Protein AF-A0A5N6C3I5-F1 (afdb_monomer)

InterPro domains:
  IPR010296 Protein of unknown function DUF899, thioredoxin-like [PF05988] (4-121)

Secondary structure (DSSP, 8-state):
---HHHHHHHHHHTT--S-----TTSSHHHHTTSB--TTTS--EETTEEHHHHHT-TTTGGGTTSB--EEEEEEEETTEEEEEEEEEGGGGGGG-HHHHHHHTSTT---S----PPPGGGTTS--------

Mean predicted aligned error: 7.06 Å

Organism: NCBI:txid1712871

Nearest PDB structures (foldseek):
  8coe-assembly1_A  TM=2.315E-01  e=7.577E+00  Homo sapiens
  9g8o-assembly1_A  TM=1.560E-01  e=8.093E+00  Homo sapiens

Foldseek 3Di:
DDDPVVVVVVCVVQVHDDDDDDCPPHCVQVVQQFAADVVVDFRDDPRDHQVRQCVDPLRPVRNHGGWDKDWDWDDDPPDIDTDDMDTDCRVCVVVVVQVVQCPDPVHDDPDDDDDDRPVCPPPPPPPPPDD

Radius of gyration: 18.13 Å; Cα contacts (8 Å, |Δi|>4): 129; chains: 1; bounding box: 53×33×46 Å

Solvent-accessible surface area (backbone atoms only — not comparable to full-atom values): 8427 Å² total; per-residue (Å²): 120,69,47,52,75,69,50,48,57,52,38,58,75,68,70,58,84,75,90,82,86,54,67,46,96,58,63,66,45,51,82,67,34,32,40,27,44,69,92,79,42,85,40,43,47,85,95,33,48,49,76,61,31,61,75,30,91,90,41,35,71,32,58,77,31,62,51,60,67,48,75,44,73,50,75,56,96,95,45,76,41,83,78,46,74,38,40,63,77,61,45,48,75,80,42,56,70,57,61,60,34,57,75,40,97,85,40,62,66,97,78,83,85,79,77,74,55,82,91,48,67,88,55,85,79,79,78,76,80,79,128

pLDDT: mean 86.39, std 13.79, range [30.86, 98.31]

Sequence (131 aa):
MPCLAKIEIFQARMGWTIPWYSSAGSDFNYDFHVTNDESVAPVEFNYKDKATLERSMKTAFVVNGGGQAISVFVRDEDSVFHTYTTYGRGTEFMMSTYQFLDLTPMRRPRYVNQWPYHDMYGSEAGHSHHC

Structure (mmCIF, N/CA/C/O backbone):
data_AF-A0A5N6C3I5-F1
#
_entry.id   AF-A0A5N6C3I5-F1
#
loop_
_atom_site.group_PDB
_atom_site.id
_atom_site.type_symbol
_atom_site.label_atom_id
_atom_site.label_alt_id
_atom_site.label_comp_id
_atom_site.label_asym_id
_atom_site.label_entity_id
_atom_site.label_seq_id
_atom_site.pdbx_PDB_ins_code
_atom_site.Cartn_x
_atom_site.Cartn_y
_atom_site.Cartn_z
_atom_site.occupancy
_atom_site.B_iso_or_equiv
_atom_site.auth_seq_id
_atom_site.auth_comp_id
_atom_site.auth_asym_id
_atom_site.auth_atom_id
_atom_site.pdbx_PDB_model_num
ATOM 1 N N . MET A 1 1 ? 0.870 -12.164 -0.221 1.00 80.12 1 MET A N 1
ATOM 2 C CA . MET A 1 1 ? 0.222 -11.259 0.762 1.00 80.12 1 MET A CA 1
ATOM 3 C C . MET A 1 1 ? -0.272 -12.045 1.977 1.00 80.12 1 MET A C 1
ATOM 5 O O . MET A 1 1 ? -0.619 -13.208 1.795 1.00 80.12 1 MET A O 1
ATOM 9 N N . PRO A 1 2 ? -0.269 -11.484 3.203 1.00 85.06 2 PRO A N 1
ATOM 10 C CA . PRO A 1 2 ? -0.758 -12.176 4.400 1.00 85.06 2 PRO A CA 1
ATOM 11 C C . PRO A 1 2 ? -2.294 -12.215 4.452 1.00 85.06 2 PRO A C 1
ATOM 13 O O . PRO A 1 2 ? -2.945 -11.214 4.162 1.00 85.06 2 PRO A O 1
ATOM 16 N N . CYS A 1 3 ? -2.875 -13.350 4.851 1.00 93.62 3 CYS A N 1
ATOM 17 C CA . CYS A 1 3 ? -4.321 -13.476 5.058 1.00 93.62 3 CYS A CA 1
ATOM 18 C C . CYS A 1 3 ? -4.811 -12.638 6.252 1.00 93.62 3 CYS A C 1
ATOM 20 O O . CYS A 1 3 ? -4.028 -12.309 7.146 1.00 93.62 3 CYS A O 1
ATOM 22 N N . LEU A 1 4 ? -6.114 -12.332 6.276 1.00 95.44 4 LEU A N 1
ATOM 23 C CA . LEU A 1 4 ? -6.739 -11.508 7.318 1.00 95.44 4 LEU A CA 1
ATOM 24 C C . LEU A 1 4 ? -6.469 -12.053 8.734 1.00 95.44 4 LEU A C 1
ATOM 26 O O . LEU A 1 4 ? -5.926 -11.338 9.570 1.00 95.44 4 LEU A O 1
ATOM 30 N N . ALA A 1 5 ? -6.682 -13.355 8.950 1.00 94.88 5 ALA A N 1
ATOM 31 C CA . ALA A 1 5 ? -6.442 -14.001 10.245 1.00 94.88 5 ALA A CA 1
ATOM 32 C C . ALA A 1 5 ? -5.008 -13.802 10.776 1.00 94.88 5 ALA A C 1
ATOM 34 O O . ALA A 1 5 ? -4.785 -13.711 11.981 1.00 94.88 5 ALA A O 1
ATOM 35 N N . LYS A 1 6 ? -4.011 -13.708 9.885 1.00 94.94 6 LYS A N 1
ATOM 36 C CA . LYS A 1 6 ? -2.614 -13.478 10.278 1.00 94.94 6 LYS A CA 1
ATOM 37 C C . LYS A 1 6 ? -2.380 -12.047 10.766 1.00 94.94 6 LYS A C 1
ATOM 39 O O . LYS A 1 6 ? -1.572 -11.847 11.669 1.00 94.94 6 LYS A O 1
ATOM 44 N N . ILE A 1 7 ? -3.040 -11.062 10.157 1.00 95.62 7 ILE A N 1
ATOM 45 C CA . ILE A 1 7 ? -2.850 -9.644 10.492 1.00 95.62 7 ILE A CA 1
ATOM 46 C C . ILE A 1 7 ? -3.717 -9.210 11.684 1.00 95.62 7 ILE A C 1
ATOM 48 O O . ILE A 1 7 ? -3.276 -8.376 12.471 1.00 95.62 7 ILE A O 1
ATOM 52 N N . GLU A 1 8 ? -4.877 -9.838 11.892 1.00 96.00 8 GLU A N 1
ATOM 53 C CA . GLU A 1 8 ? -5.768 -9.576 13.034 1.00 96.00 8 GLU A CA 1
ATOM 54 C C . GLU A 1 8 ? -5.123 -9.914 14.384 1.00 96.00 8 GLU A C 1
ATOM 56 O O . GLU A 1 8 ? -5.316 -9.192 15.359 1.00 96.00 8 GLU A O 1
ATOM 61 N N . ILE A 1 9 ? -4.280 -10.953 14.446 1.00 95.69 9 ILE A N 1
ATOM 62 C CA . ILE A 1 9 ? -3.498 -11.275 15.654 1.00 95.69 9 ILE A CA 1
ATOM 63 C C . ILE A 1 9 ? -2.642 -10.075 16.075 1.00 95.69 9 ILE A C 1
ATOM 65 O O . ILE A 1 9 ? -2.558 -9.733 17.257 1.00 95.69 9 ILE A O 1
ATOM 69 N N . PHE A 1 10 ? -2.004 -9.420 15.102 1.00 94.50 10 PHE A N 1
ATOM 70 C CA . PHE A 1 10 ? -1.157 -8.265 15.367 1.00 94.50 10 PHE A CA 1
ATOM 71 C C . PHE A 1 10 ? -1.984 -7.014 15.686 1.00 94.50 10 PHE A C 1
ATOM 73 O O . PHE A 1 10 ? -1.642 -6.284 16.612 1.00 94.50 10 PHE A O 1
ATOM 80 N N . GLN A 1 11 ? -3.101 -6.799 14.989 1.00 95.38 11 GLN A N 1
ATOM 81 C CA . GLN A 1 11 ? -4.054 -5.731 15.299 1.00 95.38 11 GLN A CA 1
ATOM 82 C C . GLN A 1 11 ? -4.551 -5.821 16.753 1.00 95.38 11 GLN A C 1
ATOM 84 O O . GLN A 1 11 ? -4.526 -4.820 17.471 1.00 95.38 11 GLN A O 1
ATOM 89 N N . ALA A 1 12 ? -4.925 -7.025 17.204 1.00 94.94 12 ALA A N 1
ATOM 90 C CA . ALA A 1 12 ? -5.375 -7.290 18.567 1.00 94.94 12 ALA A CA 1
ATOM 91 C C . ALA A 1 12 ? -4.264 -7.046 19.599 1.00 94.94 12 ALA A C 1
ATOM 93 O O . ALA A 1 12 ? -4.497 -6.364 20.594 1.00 94.94 12 ALA A O 1
A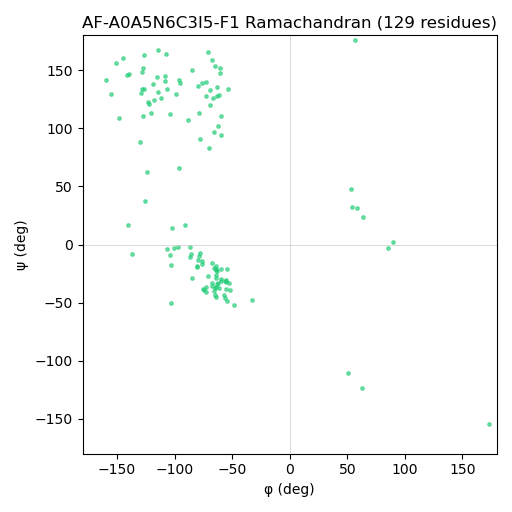TOM 94 N N . ARG A 1 13 ? -3.039 -7.528 19.335 1.00 95.12 13 ARG A N 1
ATOM 95 C CA . ARG A 1 13 ? -1.859 -7.260 20.181 1.00 95.12 13 ARG A CA 1
ATOM 96 C C . ARG A 1 13 ? -1.610 -5.761 20.365 1.00 95.12 13 ARG A C 1
ATOM 98 O O . ARG A 1 13 ? -1.228 -5.333 21.448 1.00 95.12 13 ARG A O 1
ATOM 105 N N . MET A 1 14 ? -1.818 -4.974 19.311 1.00 94.38 14 MET A N 1
ATOM 106 C CA . MET A 1 14 ? -1.587 -3.528 19.325 1.00 94.38 14 MET A CA 1
ATOM 107 C C . MET A 1 14 ? -2.790 -2.712 19.826 1.00 94.38 14 MET A C 1
ATOM 109 O O . MET A 1 14 ? -2.692 -1.489 19.912 1.00 94.38 14 MET A O 1
ATOM 113 N N . GLY A 1 15 ? -3.917 -3.359 20.154 1.00 94.81 15 GLY A N 1
ATOM 114 C CA . GLY A 1 15 ? -5.127 -2.694 20.646 1.00 94.81 15 GLY A CA 1
ATOM 115 C C . GLY A 1 15 ? -5.775 -1.741 19.634 1.00 94.81 15 GLY A C 1
ATOM 116 O O . GLY A 1 15 ? -6.464 -0.799 20.025 1.00 94.81 15 GLY A O 1
ATOM 117 N N . TRP A 1 16 ? -5.529 -1.933 18.335 1.00 94.69 16 TRP A N 1
ATOM 118 C CA . TRP A 1 16 ? -6.033 -1.038 17.294 1.00 94.69 16 TRP A CA 1
ATOM 119 C C . TRP A 1 16 ? -7.498 -1.317 16.956 1.00 94.69 16 TRP A C 1
ATOM 121 O O . TRP A 1 16 ? -7.901 -2.461 16.777 1.00 94.69 16 TRP A O 1
ATOM 131 N N . THR A 1 17 ? -8.286 -0.251 16.807 1.00 94.94 17 THR A N 1
ATOM 132 C CA . THR A 1 17 ? -9.734 -0.321 16.535 1.00 94.94 17 THR A CA 1
ATOM 133 C C . THR A 1 17 ? -10.109 -0.004 15.088 1.00 94.94 17 THR A C 1
ATOM 135 O O . THR A 1 17 ? -11.259 -0.175 14.692 1.00 94.94 17 THR A O 1
ATOM 138 N N . ILE A 1 18 ? -9.153 0.465 14.285 1.00 93.62 18 ILE A N 1
ATOM 139 C CA . ILE A 1 18 ? -9.362 0.764 12.865 1.00 93.62 18 ILE A CA 1
ATOM 140 C C . ILE A 1 18 ? -9.561 -0.563 12.120 1.00 93.62 18 ILE A C 1
ATOM 142 O O . ILE A 1 18 ? -8.760 -1.472 12.344 1.00 93.62 18 ILE A O 1
ATOM 146 N N . PRO A 1 19 ? -10.572 -0.696 11.240 1.00 94.38 19 PRO A N 1
ATOM 147 C CA . PRO A 1 19 ? -10.811 -1.931 10.501 1.00 94.38 19 PRO A CA 1
ATOM 148 C C . PRO A 1 19 ? -9.637 -2.261 9.579 1.00 94.38 19 PRO A C 1
ATOM 150 O O . PRO A 1 19 ? -9.099 -1.388 8.894 1.00 94.38 19 PRO A O 1
ATOM 153 N N . TRP A 1 20 ? -9.240 -3.531 9.574 1.00 95.25 20 TRP A N 1
ATOM 154 C CA . TRP A 1 20 ? -8.174 -4.058 8.731 1.00 95.25 20 TRP A CA 1
ATOM 155 C C . TRP A 1 20 ? -8.776 -4.939 7.646 1.00 95.25 20 TRP A C 1
ATOM 157 O O . TRP A 1 20 ? -9.703 -5.705 7.892 1.00 95.25 20 TRP A O 1
ATOM 167 N N . TYR A 1 21 ? -8.227 -4.833 6.444 1.00 94.69 21 TYR A N 1
ATOM 168 C CA . TYR A 1 21 ? -8.642 -5.623 5.293 1.00 94.69 21 TYR A CA 1
ATOM 169 C C . TYR A 1 21 ? -7.414 -6.288 4.681 1.00 94.69 21 TYR A C 1
ATOM 171 O O . TYR A 1 21 ? -6.298 -5.775 4.783 1.00 94.69 21 TYR A O 1
ATOM 179 N N . SER A 1 22 ? -7.620 -7.434 4.039 1.00 94.81 22 SER A N 1
ATOM 180 C CA . SER A 1 22 ? -6.577 -8.141 3.305 1.00 94.81 22 SER A CA 1
ATOM 181 C C . SER A 1 22 ? -7.060 -8.449 1.896 1.00 94.81 22 SER A C 1
ATOM 183 O O . SER A 1 22 ? -8.162 -8.953 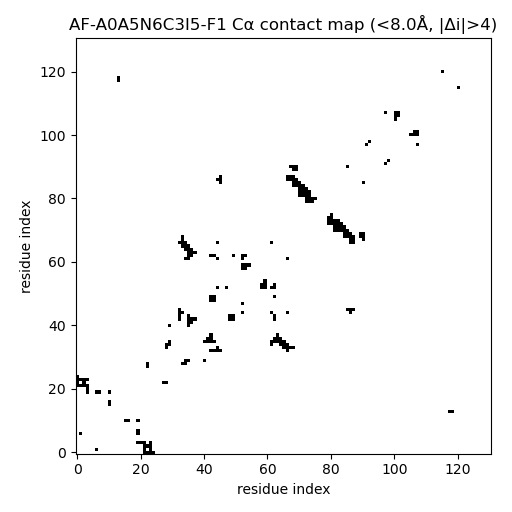1.708 1.00 94.81 22 SER A O 1
ATOM 185 N N . SER A 1 23 ? -6.201 -8.177 0.920 1.00 94.06 23 SER A N 1
ATOM 186 C CA . SER A 1 23 ? -6.342 -8.570 -0.484 1.00 94.06 23 SER A CA 1
ATOM 187 C C . SER A 1 23 ? -5.680 -9.927 -0.775 1.00 94.06 23 SER A C 1
ATOM 189 O O . SER A 1 23 ? -5.367 -10.255 -1.916 1.00 94.06 23 SER A O 1
ATOM 191 N N . ALA A 1 24 ? -5.380 -10.731 0.251 1.00 93.50 24 ALA A N 1
ATOM 192 C CA . ALA A 1 24 ? -4.822 -12.060 0.033 1.00 93.50 24 ALA A CA 1
ATOM 193 C C . ALA A 1 24 ? -5.817 -12.948 -0.727 1.00 93.50 24 ALA A C 1
ATOM 195 O O . ALA A 1 24 ? -6.957 -13.115 -0.302 1.00 93.50 24 ALA A O 1
ATOM 196 N N . GLY A 1 25 ? -5.352 -13.553 -1.821 1.00 91.56 25 GLY A N 1
ATOM 197 C CA . GLY A 1 25 ? -6.181 -14.391 -2.689 1.00 91.56 25 GLY A CA 1
ATOM 198 C C . GLY A 1 25 ? -6.890 -13.635 -3.816 1.00 91.56 25 GLY A C 1
ATOM 199 O O . GLY A 1 25 ? -7.605 -14.280 -4.575 1.00 91.56 25 GLY A O 1
ATOM 200 N N . SER A 1 26 ? -6.682 -12.320 -3.954 1.00 93.69 26 SER A N 1
ATOM 201 C CA . SER A 1 26 ? -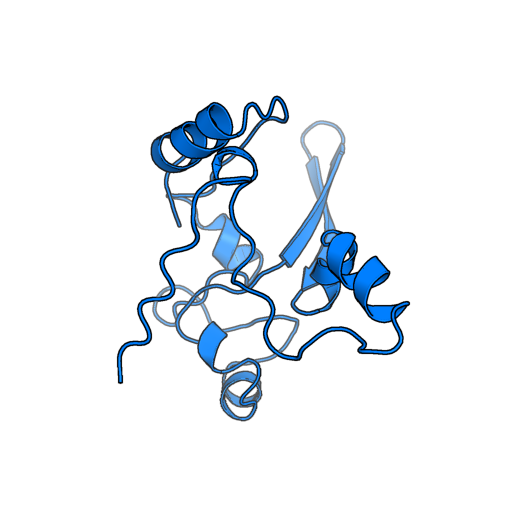7.119 -11.543 -5.119 1.00 93.69 26 SER A CA 1
ATOM 202 C C . SER A 1 26 ? -5.943 -10.994 -5.934 1.00 93.69 26 SER A C 1
ATOM 204 O O . SER A 1 26 ? -4.786 -11.010 -5.501 1.00 93.69 26 SER A O 1
ATOM 206 N N . ASP A 1 27 ? -6.263 -10.507 -7.128 1.00 93.31 27 ASP A N 1
ATOM 207 C CA . ASP A 1 27 ? -5.386 -9.812 -8.073 1.00 93.31 27 ASP A CA 1
ATOM 208 C C . ASP A 1 27 ? -5.168 -8.329 -7.740 1.00 93.31 27 ASP A C 1
ATOM 210 O O . ASP A 1 27 ? -4.165 -7.772 -8.164 1.00 93.31 27 ASP A O 1
ATOM 214 N N . PHE A 1 28 ? -6.025 -7.722 -6.911 1.00 93.94 28 PHE A N 1
ATOM 215 C CA . PHE A 1 28 ? -5.997 -6.305 -6.508 1.00 93.94 28 PHE A CA 1
ATOM 216 C C . PHE A 1 28 ? -4.593 -5.673 -6.406 1.00 93.94 28 PHE A C 1
ATOM 218 O O . PHE A 1 28 ? -4.344 -4.593 -6.922 1.00 93.94 28 PHE A O 1
ATOM 225 N N . ASN A 1 29 ? -3.631 -6.318 -5.741 1.00 93.25 29 ASN A N 1
ATOM 226 C CA . ASN A 1 29 ? -2.296 -5.728 -5.564 1.00 93.25 29 ASN A CA 1
ATOM 227 C C . ASN A 1 29 ? -1.455 -5.665 -6.846 1.00 93.25 29 ASN A C 1
ATOM 229 O O . ASN A 1 29 ? -0.555 -4.827 -6.928 1.00 93.25 29 ASN A O 1
ATOM 233 N N . TYR A 1 30 ? -1.709 -6.566 -7.793 1.00 93.56 30 TYR A N 1
ATOM 234 C CA . TYR A 1 30 ? -1.110 -6.547 -9.123 1.00 93.56 30 TYR A CA 1
ATOM 235 C C . TYR A 1 30 ? -1.708 -5.408 -9.956 1.00 93.56 30 TYR A C 1
ATOM 237 O O . TYR A 1 30 ? -0.939 -4.670 -10.566 1.00 93.56 30 TYR A O 1
ATOM 245 N N . ASP A 1 31 ? -3.028 -5.182 -9.877 1.00 93.44 31 ASP A N 1
ATOM 246 C CA . ASP A 1 31 ? -3.710 -4.065 -10.561 1.00 93.44 31 ASP A CA 1
ATOM 247 C C . ASP A 1 31 ? -3.173 -2.691 -10.134 1.00 93.44 31 ASP A C 1
ATOM 249 O O . ASP A 1 31 ? -3.140 -1.750 -10.922 1.00 93.44 31 ASP A O 1
ATOM 253 N N . PHE A 1 32 ? -2.726 -2.573 -8.879 1.00 93.69 32 PHE A N 1
ATOM 254 C CA . PHE A 1 32 ? -2.123 -1.349 -8.337 1.00 93.69 32 PHE A CA 1
ATOM 255 C C . PHE A 1 32 ? -0.596 -1.404 -8.252 1.00 93.69 32 PHE A C 1
ATOM 257 O O . PHE A 1 32 ? 0.008 -0.576 -7.568 1.00 93.69 32 PHE A O 1
ATOM 264 N N . HIS A 1 33 ? 0.040 -2.373 -8.917 1.00 93.56 33 HIS A N 1
ATOM 265 C CA . HIS A 1 33 ? 1.495 -2.456 -9.065 1.00 93.56 33 HIS A CA 1
ATOM 266 C C . HIS A 1 33 ? 2.272 -2.425 -7.734 1.00 93.56 33 HIS A C 1
ATOM 268 O O . HIS A 1 33 ? 3.382 -1.903 -7.654 1.00 93.56 33 HIS A O 1
ATOM 274 N N . VAL A 1 34 ? 1.696 -2.975 -6.658 1.00 93.75 34 VAL A N 1
ATOM 275 C CA . VAL A 1 34 ? 2.332 -3.092 -5.327 1.00 93.75 34 VAL A CA 1
ATOM 276 C C . VAL A 1 34 ? 2.752 -4.518 -4.990 1.00 93.75 34 VAL A C 1
ATOM 278 O O . VAL A 1 34 ? 3.386 -4.758 -3.964 1.00 93.75 34 VAL A O 1
ATOM 281 N N . THR A 1 35 ? 2.439 -5.477 -5.856 1.00 93.25 35 THR A N 1
ATOM 282 C CA . THR A 1 35 ? 3.028 -6.818 -5.876 1.00 93.25 35 THR A CA 1
ATOM 283 C C . THR A 1 35 ? 3.509 -7.104 -7.289 1.00 93.25 35 THR A C 1
ATOM 285 O O . THR A 1 35 ? 2.761 -6.903 -8.238 1.00 93.25 35 THR A O 1
ATOM 288 N N . ASN A 1 36 ? 4.753 -7.558 -7.418 1.00 92.69 36 ASN A N 1
ATOM 289 C CA . ASN A 1 36 ? 5.369 -7.893 -8.691 1.00 92.69 36 ASN A CA 1
ATOM 290 C C . ASN A 1 36 ? 5.733 -9.372 -8.731 1.00 92.69 36 ASN A C 1
ATOM 292 O O . ASN A 1 36 ? 6.462 -9.880 -7.877 1.00 92.69 36 ASN A O 1
ATOM 296 N N . ASP A 1 37 ? 5.207 -10.028 -9.757 1.00 91.06 37 ASP A N 1
ATOM 297 C CA . ASP A 1 37 ? 5.528 -11.381 -10.180 1.00 91.06 37 ASP A CA 1
ATOM 298 C C . ASP A 1 37 ? 5.356 -11.406 -11.700 1.00 91.06 37 ASP A C 1
ATOM 300 O O . ASP A 1 37 ? 4.236 -11.311 -12.205 1.00 91.06 37 ASP A O 1
ATOM 304 N N . GLU A 1 38 ? 6.469 -11.494 -12.426 1.00 91.38 38 GLU A N 1
ATOM 305 C CA . GLU A 1 38 ? 6.481 -11.439 -13.892 1.00 91.38 38 GLU A CA 1
ATOM 306 C C . GLU A 1 38 ? 5.733 -12.619 -14.534 1.00 91.38 38 GLU A C 1
ATOM 308 O O . GLU A 1 38 ? 5.340 -12.539 -15.696 1.00 91.38 38 GLU A O 1
ATOM 313 N N . SER A 1 39 ? 5.499 -13.704 -13.784 1.00 91.81 39 SER A N 1
ATOM 314 C CA . SER A 1 39 ? 4.667 -14.819 -14.247 1.00 91.81 39 SER A CA 1
ATOM 315 C C . SER A 1 39 ? 3.163 -14.517 -14.207 1.00 91.81 39 SER A C 1
ATOM 317 O O . SER A 1 39 ? 2.388 -15.218 -14.857 1.00 91.81 39 SER A O 1
ATOM 319 N N . VAL A 1 40 ? 2.753 -13.474 -13.476 1.00 91.31 40 VAL A N 1
ATOM 320 C CA . VAL A 1 40 ? 1.355 -13.050 -13.311 1.00 91.31 40 VAL A CA 1
ATOM 321 C C . VAL A 1 40 ? 1.050 -11.824 -14.170 1.00 91.31 40 VAL A C 1
ATOM 323 O O . VAL A 1 40 ? 0.065 -11.821 -14.906 1.00 91.31 40 VAL A O 1
ATOM 326 N N . ALA A 1 41 ? 1.888 -10.786 -14.092 1.00 90.12 41 ALA A N 1
ATOM 327 C CA . ALA A 1 41 ? 1.703 -9.525 -14.808 1.00 90.12 41 ALA A CA 1
ATOM 328 C C . ALA A 1 41 ? 3.055 -8.855 -15.120 1.00 90.12 41 ALA A C 1
ATOM 330 O O . ALA A 1 41 ? 4.036 -9.100 -14.413 1.00 90.12 41 ALA A O 1
ATOM 331 N N . PRO A 1 42 ? 3.136 -7.982 -16.146 1.00 93.38 42 PRO A N 1
ATOM 332 C CA . PRO A 1 42 ? 4.337 -7.194 -16.398 1.00 93.38 42 PRO A CA 1
ATOM 333 C C . PRO A 1 42 ? 4.768 -6.411 -15.154 1.00 93.38 42 PRO A C 1
ATOM 335 O O . PRO A 1 42 ? 3.949 -5.764 -14.503 1.00 93.38 42 PRO A O 1
ATOM 338 N N . VAL A 1 43 ? 6.062 -6.463 -14.838 1.00 94.38 43 VAL A N 1
ATOM 339 C CA . VAL A 1 43 ? 6.610 -5.777 -13.664 1.00 94.38 43 VAL A CA 1
ATOM 340 C C . VAL A 1 43 ? 6.566 -4.268 -13.872 1.00 94.38 43 VAL A C 1
ATOM 342 O O . VAL A 1 43 ? 7.236 -3.722 -14.757 1.00 94.38 43 VAL A O 1
ATOM 345 N N . GLU A 1 44 ? 5.840 -3.602 -12.983 1.00 94.00 44 GLU A N 1
ATOM 346 C CA . GLU A 1 44 ? 5.749 -2.155 -12.896 1.00 94.00 44 GLU A CA 1
ATOM 347 C C . GLU A 1 44 ? 5.713 -1.738 -11.422 1.00 94.00 44 GLU A C 1
ATOM 349 O O . GLU A 1 44 ? 5.184 -2.430 -10.554 1.00 94.00 44 GLU A O 1
ATOM 354 N N . PHE A 1 45 ? 6.310 -0.591 -11.110 1.00 94.00 45 PHE A N 1
ATOM 355 C CA . PHE A 1 45 ? 6.124 0.061 -9.819 1.00 94.00 45 PHE A CA 1
ATOM 356 C C . PHE A 1 45 ? 6.379 1.555 -9.957 1.00 94.00 45 PHE A C 1
ATOM 358 O O . PHE A 1 45 ? 7.441 1.962 -10.435 1.00 94.00 45 PHE A O 1
ATOM 365 N N . ASN A 1 46 ? 5.449 2.382 -9.469 1.00 93.31 46 ASN A N 1
ATOM 366 C CA . ASN A 1 46 ? 5.590 3.840 -9.487 1.00 93.31 46 ASN A CA 1
ATOM 367 C C . ASN A 1 46 ? 5.900 4.382 -10.900 1.00 93.31 46 ASN A C 1
ATOM 369 O O . ASN A 1 46 ? 6.848 5.157 -11.074 1.00 93.31 46 ASN A O 1
ATOM 373 N N . TYR A 1 47 ? 5.126 3.922 -11.893 1.00 91.88 47 TYR A N 1
ATOM 374 C CA . TYR A 1 47 ? 5.225 4.297 -13.311 1.00 91.88 47 TYR A CA 1
ATOM 375 C C . TYR A 1 47 ? 6.592 4.001 -13.946 1.00 91.88 47 TYR A C 1
ATOM 377 O O . TYR A 1 47 ? 7.075 4.742 -14.806 1.00 91.88 47 TYR A O 1
ATOM 385 N N . LYS A 1 48 ? 7.270 2.951 -13.469 1.00 93.69 48 LYS A N 1
ATOM 386 C CA . LYS A 1 48 ? 8.572 2.507 -13.974 1.00 93.69 48 LYS A CA 1
ATOM 387 C C . LYS A 1 48 ? 8.521 1.039 -14.332 1.00 93.69 48 LYS A C 1
ATOM 389 O O . LYS A 1 48 ? 8.085 0.221 -13.525 1.00 93.69 48 LYS A O 1
ATOM 394 N N . ASP A 1 49 ? 9.064 0.739 -15.501 1.00 94.75 49 ASP A N 1
ATOM 395 C CA . ASP A 1 49 ? 9.261 -0.619 -15.979 1.00 94.75 49 ASP A CA 1
ATOM 396 C C . ASP A 1 49 ? 10.363 -1.365 -15.209 1.00 94.75 49 ASP A C 1
ATOM 398 O O . ASP A 1 49 ? 11.209 -0.783 -14.514 1.00 94.75 49 ASP A O 1
ATOM 402 N N . LYS A 1 50 ? 10.381 -2.686 -15.393 1.00 94.50 50 LYS A N 1
ATOM 403 C CA . LYS A 1 50 ? 11.397 -3.592 -14.850 1.00 94.50 50 LYS A CA 1
ATOM 404 C C . LYS A 1 50 ? 12.830 -3.112 -15.088 1.00 94.50 50 LYS A C 1
ATOM 406 O O . LYS A 1 50 ? 13.600 -2.989 -14.137 1.00 94.50 50 LYS A O 1
ATOM 411 N N . ALA A 1 51 ? 13.181 -2.787 -16.332 1.00 94.62 51 ALA A N 1
ATOM 412 C CA . ALA A 1 51 ? 14.546 -2.406 -16.702 1.00 94.62 51 ALA A CA 1
ATOM 413 C C . ALA A 1 51 ? 15.016 -1.129 -15.978 1.00 94.62 51 ALA A C 1
ATOM 415 O O . ALA A 1 51 ? 16.195 -0.957 -15.653 1.00 94.62 51 ALA A O 1
ATOM 416 N N . THR A 1 52 ? 14.106 -0.197 -15.706 1.00 94.50 52 THR A N 1
ATOM 417 C CA . THR A 1 52 ? 14.388 1.007 -14.923 1.00 94.50 52 THR A CA 1
ATOM 418 C C . THR A 1 52 ? 14.493 0.698 -13.433 1.00 94.50 52 THR A C 1
ATOM 420 O O . THR A 1 52 ? 15.368 1.254 -12.762 1.00 94.50 52 THR A O 1
ATOM 423 N N . LEU A 1 53 ? 13.651 -0.196 -12.912 1.00 93.00 53 LEU A N 1
ATOM 424 C CA . LEU A 1 53 ? 13.692 -0.620 -11.512 1.00 93.00 53 LEU A CA 1
ATOM 425 C C . LEU A 1 53 ? 14.990 -1.365 -11.173 1.00 93.00 53 LEU A C 1
ATOM 427 O O . LEU A 1 53 ? 15.601 -1.047 -10.152 1.00 93.00 53 LEU A O 1
ATOM 431 N N . GLU A 1 54 ? 15.440 -2.278 -12.037 1.00 93.38 54 GLU A N 1
ATOM 432 C CA . GLU A 1 54 ? 16.660 -3.084 -11.865 1.00 93.38 54 GLU A CA 1
ATOM 433 C C . GLU A 1 54 ? 17.936 -2.236 -11.851 1.00 93.38 54 GLU A C 1
ATOM 435 O O . GLU A 1 54 ? 18.851 -2.487 -11.067 1.00 93.38 54 GLU A O 1
ATOM 440 N N . ARG A 1 55 ? 17.990 -1.170 -12.660 1.00 93.12 55 ARG A N 1
ATOM 441 C CA . ARG A 1 55 ? 19.130 -0.233 -12.672 1.00 93.12 55 ARG A CA 1
ATOM 442 C C . ARG A 1 55 ? 19.254 0.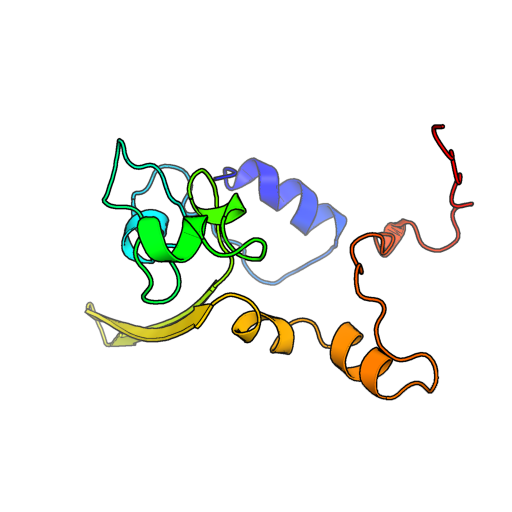588 -11.386 1.00 93.12 55 ARG A C 1
ATOM 444 O O . ARG A 1 55 ? 20.290 1.204 -11.140 1.00 93.12 55 ARG A O 1
ATOM 451 N N . SER A 1 56 ? 18.208 0.635 -10.566 1.00 85.62 56 SER A N 1
ATOM 452 C CA . SER A 1 56 ? 18.165 1.429 -9.344 1.00 85.62 56 SER A CA 1
ATOM 453 C C . SER A 1 56 ? 18.346 0.544 -8.113 1.00 85.62 56 SER A C 1
ATOM 455 O O . SER A 1 56 ? 17.439 -0.175 -7.696 1.00 85.62 56 SER A O 1
ATOM 457 N N . MET A 1 57 ? 19.481 0.705 -7.423 1.00 78.31 57 MET A N 1
ATOM 458 C CA . MET A 1 57 ? 19.738 0.040 -6.133 1.00 78.31 57 MET A CA 1
ATOM 459 C C . MET A 1 57 ? 18.649 0.305 -5.076 1.00 78.31 57 MET A C 1
ATOM 461 O O . MET A 1 57 ? 18.514 -0.451 -4.122 1.00 78.31 57 MET A O 1
ATOM 465 N N . LYS A 1 58 ? 17.865 1.381 -5.227 1.00 78.50 58 LYS A N 1
ATOM 466 C CA . LYS A 1 58 ? 16.792 1.753 -4.294 1.00 78.50 58 LYS A CA 1
ATOM 467 C C . LYS A 1 58 ? 15.449 1.090 -4.590 1.00 78.50 58 LYS A C 1
ATOM 469 O O . LYS A 1 58 ? 14.535 1.263 -3.798 1.00 78.50 58 LYS A O 1
ATOM 474 N N . THR A 1 59 ? 15.291 0.429 -5.733 1.00 83.69 59 THR A N 1
ATOM 475 C CA . THR A 1 59 ? 14.000 -0.130 -6.176 1.00 83.69 59 THR A CA 1
ATOM 476 C C . THR A 1 59 ? 14.117 -1.528 -6.769 1.00 83.69 59 THR A C 1
ATOM 478 O O . THR A 1 59 ? 13.092 -2.165 -6.975 1.00 83.69 59 THR A O 1
ATOM 481 N N . ALA A 1 60 ? 15.332 -2.039 -6.991 1.00 84.62 60 ALA A N 1
ATOM 482 C CA . ALA A 1 60 ? 15.558 -3.389 -7.503 1.00 84.62 60 ALA A CA 1
ATOM 483 C C . ALA A 1 60 ? 14.889 -4.478 -6.643 1.00 84.62 60 ALA A C 1
ATOM 485 O O . ALA A 1 60 ? 14.432 -5.482 -7.175 1.00 84.62 60 ALA A O 1
ATOM 486 N N . PHE A 1 61 ? 14.749 -4.260 -5.328 1.00 83.81 61 PHE A N 1
ATOM 487 C CA . PHE A 1 61 ? 14.062 -5.200 -4.432 1.00 83.81 61 PHE A CA 1
ATOM 488 C C . PHE A 1 61 ? 12.564 -5.371 -4.741 1.00 83.81 61 PHE A C 1
ATOM 490 O O . PHE A 1 61 ? 11.973 -6.367 -4.336 1.00 83.81 61 PHE A O 1
ATOM 497 N N . VAL A 1 62 ? 11.945 -4.413 -5.440 1.00 90.38 62 VAL A N 1
ATOM 498 C CA . VAL A 1 62 ? 10.514 -4.446 -5.778 1.00 90.38 62 VAL A CA 1
ATOM 499 C C . VAL A 1 62 ? 10.240 -5.341 -6.989 1.00 90.38 62 VAL A C 1
ATOM 501 O O . VAL A 1 62 ? 9.114 -5.787 -7.153 1.00 90.38 62 VAL A O 1
ATOM 504 N N . VAL A 1 63 ? 11.253 -5.638 -7.814 1.00 89.25 63 VAL A N 1
ATOM 505 C CA . VAL A 1 63 ? 11.104 -6.410 -9.066 1.00 89.25 63 VAL A CA 1
ATOM 506 C C . VAL A 1 63 ? 10.591 -7.830 -8.817 1.00 89.25 63 VAL A C 1
ATOM 508 O O . VAL A 1 63 ? 9.784 -8.327 -9.589 1.00 89.25 63 VAL A O 1
ATOM 511 N N . ASN A 1 64 ? 11.034 -8.461 -7.727 1.00 84.88 64 ASN A N 1
ATOM 512 C CA . ASN A 1 64 ? 10.612 -9.799 -7.307 1.00 84.88 64 ASN A CA 1
ATOM 513 C C . ASN A 1 64 ? 10.062 -9.729 -5.877 1.00 84.88 64 ASN A C 1
ATOM 515 O O . ASN A 1 64 ? 10.650 -10.273 -4.940 1.00 84.88 64 ASN A O 1
ATOM 519 N N . GLY A 1 65 ? 8.984 -8.969 -5.684 1.00 85.50 65 GLY A N 1
ATOM 520 C CA . GLY A 1 65 ? 8.446 -8.728 -4.352 1.00 85.50 65 GLY A CA 1
ATOM 521 C C . GLY A 1 65 ? 7.319 -7.706 -4.300 1.00 85.50 65 GLY A C 1
ATOM 522 O O . GLY A 1 65 ? 6.569 -7.513 -5.252 1.00 85.50 65 GLY A O 1
ATOM 523 N N . GLY A 1 66 ? 7.176 -7.074 -3.137 1.00 86.50 66 GLY A N 1
ATOM 524 C CA . GLY A 1 66 ? 6.162 -6.055 -2.890 1.00 86.50 66 GLY A CA 1
ATOM 525 C C . GLY A 1 66 ? 6.768 -4.662 -2.784 1.00 86.50 66 GLY A C 1
ATOM 526 O O . GLY A 1 66 ? 7.859 -4.487 -2.238 1.00 86.50 66 GLY A O 1
ATOM 527 N N . GLY A 1 67 ? 6.033 -3.672 -3.274 1.00 89.31 67 GLY A N 1
AT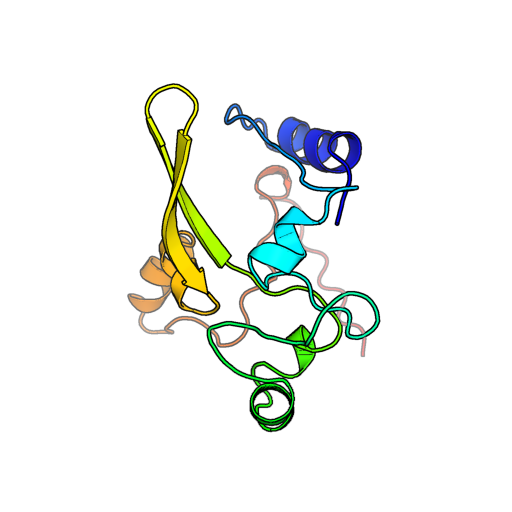OM 528 C CA . GLY A 1 67 ? 6.283 -2.261 -3.008 1.00 89.31 67 GLY A CA 1
ATOM 529 C C . GLY A 1 67 ? 5.227 -1.694 -2.063 1.00 89.31 67 GLY A C 1
ATOM 530 O O . GLY A 1 67 ? 4.166 -2.281 -1.867 1.00 89.31 67 GLY A O 1
ATOM 531 N N . GLN A 1 68 ? 5.505 -0.535 -1.473 1.00 89.62 68 GLN A N 1
ATOM 532 C CA . GLN A 1 68 ? 4.526 0.198 -0.676 1.00 89.62 68 GLN A CA 1
ATOM 533 C C . GLN A 1 68 ? 3.817 1.275 -1.500 1.00 89.62 68 GLN A C 1
ATOM 535 O O . GLN A 1 68 ? 4.461 2.016 -2.254 1.00 89.62 68 GLN A O 1
ATOM 540 N N . ALA A 1 69 ? 2.507 1.398 -1.286 1.00 93.50 69 ALA A N 1
ATOM 541 C CA . ALA A 1 69 ? 1.701 2.493 -1.800 1.00 93.50 69 ALA A CA 1
ATOM 542 C C . ALA A 1 69 ? 0.596 2.898 -0.823 1.00 93.50 69 ALA A C 1
ATOM 544 O O . ALA A 1 69 ? 0.209 2.132 0.059 1.00 93.50 69 ALA A O 1
ATOM 545 N N . ILE A 1 70 ? 0.085 4.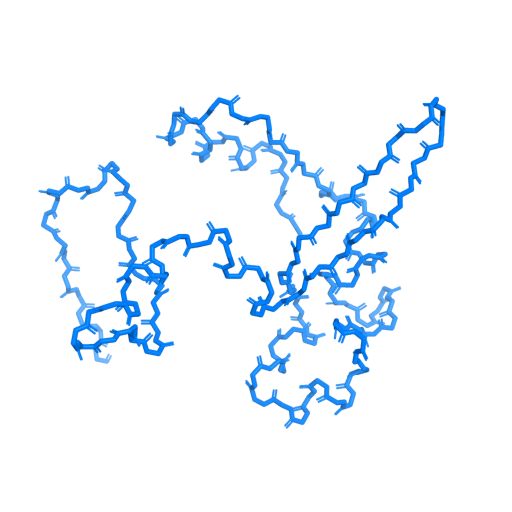109 -1.015 1.00 94.62 70 ILE A N 1
ATOM 546 C CA . ILE A 1 70 ? -1.158 4.589 -0.416 1.00 94.62 70 ILE A CA 1
ATOM 547 C C . ILE A 1 70 ? -2.064 4.992 -1.564 1.00 94.62 70 ILE A C 1
ATOM 549 O O . ILE A 1 70 ? -1.700 5.872 -2.345 1.00 94.62 70 ILE A O 1
ATOM 553 N N . SER A 1 71 ? -3.231 4.361 -1.635 1.00 95.19 71 SER A N 1
ATOM 554 C CA . SER A 1 71 ? -4.244 4.619 -2.653 1.00 95.19 71 SER A CA 1
ATOM 555 C C . SER A 1 71 ? -5.506 5.186 -2.008 1.00 95.19 71 SER A C 1
ATOM 557 O O . SER A 1 71 ? -5.865 4.793 -0.898 1.00 95.19 71 SER A O 1
ATOM 559 N N . VAL A 1 72 ? -6.181 6.099 -2.704 1.00 96.25 72 VAL A N 1
ATOM 560 C CA . VAL A 1 72 ? -7.488 6.636 -2.310 1.00 96.25 72 VAL A CA 1
ATOM 561 C C . VAL A 1 72 ? -8.514 6.212 -3.346 1.00 96.25 72 VAL A C 1
ATOM 563 O O . VAL A 1 72 ? -8.311 6.380 -4.551 1.00 96.25 72 VAL A O 1
ATOM 566 N N . PHE A 1 73 ? -9.622 5.676 -2.846 1.00 96.75 73 PHE A N 1
ATOM 567 C CA . PHE A 1 73 ? -10.763 5.274 -3.647 1.00 96.75 73 PHE A CA 1
ATOM 568 C C . PHE A 1 73 ? -11.982 6.085 -3.228 1.00 96.75 73 PHE A C 1
ATOM 570 O O . PHE A 1 73 ? -12.211 6.298 -2.037 1.00 96.75 73 PHE A O 1
ATOM 577 N N . VAL A 1 74 ? -12.764 6.527 -4.206 1.00 98.31 74 VAL A N 1
ATOM 578 C CA . VAL A 1 74 ? -14.052 7.187 -3.989 1.00 98.31 74 VAL A CA 1
ATOM 579 C C . VAL A 1 74 ? -15.134 6.256 -4.500 1.00 98.31 74 VAL A C 1
ATOM 581 O O . VAL A 1 74 ? -15.072 5.810 -5.642 1.00 98.31 74 VAL A O 1
ATOM 584 N N . ARG A 1 75 ? -16.114 5.952 -3.652 1.00 97.69 75 ARG A N 1
ATOM 585 C CA . ARG A 1 75 ? -17.298 5.193 -4.044 1.00 97.69 75 ARG A CA 1
ATOM 586 C C . ARG A 1 75 ? -18.447 6.156 -4.315 1.00 97.69 75 ARG A C 1
ATOM 588 O O . ARG A 1 75 ? -18.744 6.984 -3.458 1.00 97.69 75 ARG A O 1
ATOM 595 N N . ASP A 1 76 ? -19.083 5.998 -5.466 1.00 97.69 76 ASP A N 1
ATOM 596 C CA . ASP A 1 76 ? -20.316 6.681 -5.852 1.00 97.69 76 ASP A CA 1
ATOM 597 C C . ASP A 1 76 ? -21.324 5.619 -6.301 1.00 97.69 76 ASP A C 1
ATOM 599 O O . ASP A 1 76 ? -21.100 4.930 -7.294 1.00 97.69 76 ASP A O 1
ATOM 603 N N . GLU A 1 77 ? -22.373 5.418 -5.503 1.00 96.81 77 GLU A N 1
ATOM 604 C CA . GLU A 1 77 ? -23.335 4.316 -5.652 1.00 96.81 77 GLU A CA 1
ATOM 605 C C . GLU A 1 77 ? -22.646 2.936 -5.782 1.00 96.81 77 GLU A C 1
ATOM 607 O O . GLU A 1 77 ? -22.044 2.429 -4.822 1.00 96.81 77 GLU A O 1
ATOM 612 N N . ASP A 1 78 ? -22.726 2.334 -6.970 1.00 97.50 78 ASP A N 1
ATOM 613 C CA . ASP A 1 78 ? -22.134 1.041 -7.322 1.00 97.50 78 ASP A CA 1
ATOM 614 C C . ASP A 1 78 ? -20.776 1.172 -8.033 1.00 97.50 78 ASP A C 1
ATOM 616 O O . ASP A 1 78 ? -20.120 0.172 -8.321 1.00 97.50 78 ASP A O 1
ATOM 620 N N . SER A 1 79 ? -20.320 2.400 -8.289 1.00 97.19 79 SER A N 1
ATOM 621 C CA . SER A 1 79 ? -19.033 2.683 -8.922 1.00 97.19 79 SER A CA 1
ATOM 622 C C . SER A 1 79 ? -17.951 2.971 -7.883 1.00 97.19 79 SER A C 1
ATOM 624 O O . SER A 1 79 ? -18.176 3.652 -6.882 1.00 97.19 79 SER A O 1
ATOM 626 N N . VAL A 1 80 ? -16.737 2.481 -8.139 1.00 97.00 80 VAL A N 1
ATOM 627 C CA . VAL A 1 80 ? -15.547 2.784 -7.335 1.00 97.00 80 VAL A CA 1
ATOM 628 C C . VAL A 1 80 ? -14.477 3.368 -8.246 1.00 97.00 80 VAL A C 1
ATOM 630 O O . VAL A 1 80 ? -14.053 2.738 -9.211 1.00 97.00 80 VAL A O 1
ATOM 633 N N . PHE A 1 81 ? -14.030 4.574 -7.920 1.00 97.38 81 PHE A N 1
ATOM 634 C CA . PHE A 1 81 ? -13.016 5.311 -8.658 1.00 97.38 81 PHE A CA 1
ATOM 635 C C . PHE A 1 81 ? -11.707 5.310 -7.891 1.00 97.38 81 PHE A C 1
ATOM 637 O O . PHE A 1 81 ? -11.668 5.618 -6.700 1.00 97.38 81 PHE A O 1
ATOM 644 N N . HIS A 1 82 ? -10.619 5.028 -8.593 1.00 96.81 82 HIS A N 1
ATOM 645 C CA . HIS A 1 82 ? -9.274 5.193 -8.074 1.00 96.81 82 HIS A CA 1
ATOM 646 C C . HIS A 1 82 ? -8.789 6.617 -8.360 1.00 96.81 82 HIS A C 1
ATOM 648 O O . HIS A 1 82 ? -8.540 6.973 -9.508 1.00 96.81 82 HIS A O 1
ATOM 654 N N . THR A 1 83 ? -8.720 7.464 -7.332 1.00 97.12 83 THR A N 1
ATOM 655 C CA . THR A 1 83 ? -8.517 8.914 -7.518 1.00 97.12 83 THR A CA 1
ATOM 656 C C . THR A 1 83 ? -7.098 9.374 -7.217 1.00 97.12 83 THR A C 1
ATOM 658 O O . THR A 1 83 ? -6.698 10.464 -7.627 1.00 97.12 83 THR A O 1
ATOM 661 N N . TYR A 1 84 ? -6.325 8.561 -6.498 1.00 95.44 84 TYR A N 1
ATOM 662 C CA . TYR A 1 84 ? -4.958 8.886 -6.123 1.00 95.44 84 TYR A CA 1
ATOM 663 C C . TYR A 1 84 ? -4.180 7.629 -5.757 1.00 95.44 84 TYR A C 1
ATOM 665 O O . TYR A 1 84 ? -4.693 6.774 -5.035 1.00 95.44 84 TYR A O 1
ATOM 673 N N . THR A 1 85 ? -2.907 7.582 -6.149 1.00 95.00 85 THR A N 1
ATOM 674 C CA . THR A 1 85 ? -1.908 6.743 -5.485 1.00 95.00 85 THR A CA 1
ATOM 675 C C . THR A 1 85 ? -0.590 7.472 -5.363 1.00 95.00 85 THR A C 1
ATOM 677 O O . THR A 1 85 ? -0.174 8.214 -6.252 1.00 95.00 85 THR A O 1
ATOM 680 N N . THR A 1 86 ? 0.107 7.187 -4.270 1.00 94.44 86 THR A N 1
ATOM 681 C CA . THR A 1 86 ? 1.517 7.506 -4.106 1.00 94.44 86 THR A CA 1
ATOM 682 C C . THR A 1 86 ? 2.301 6.279 -3.671 1.00 94.44 86 THR A C 1
ATOM 684 O O . THR A 1 86 ? 1.779 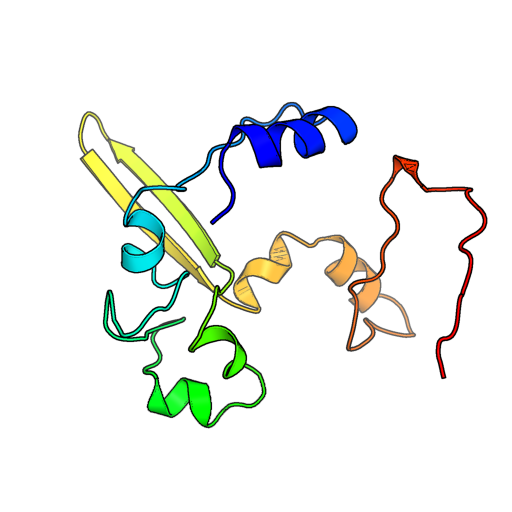5.419 -2.965 1.00 94.44 86 THR A O 1
ATOM 687 N N . TYR A 1 87 ? 3.562 6.209 -4.083 1.00 92.88 87 TYR A N 1
ATOM 688 C CA . TYR A 1 87 ? 4.431 5.047 -3.906 1.00 92.88 87 TYR A CA 1
ATOM 689 C C . TYR A 1 87 ? 5.738 5.441 -3.219 1.00 92.88 87 TYR A C 1
ATOM 691 O O . TYR A 1 87 ? 6.158 6.604 -3.235 1.00 92.88 87 TYR A O 1
ATOM 699 N N . GLY A 1 88 ? 6.459 4.458 -2.684 1.00 87.81 88 GLY A N 1
ATOM 700 C CA . GLY A 1 88 ? 7.840 4.675 -2.251 1.00 87.81 88 GLY A CA 1
ATOM 701 C C . GLY A 1 88 ? 7.941 5.711 -1.124 1.00 87.81 88 GLY A C 1
ATOM 702 O O . GLY A 1 88 ? 7.297 5.579 -0.091 1.00 87.81 88 GLY A O 1
ATOM 703 N N . ARG A 1 89 ? 8.732 6.776 -1.329 1.00 84.00 89 ARG A N 1
ATOM 704 C CA . ARG A 1 89 ? 8.853 7.891 -0.361 1.00 84.00 89 ARG A CA 1
ATOM 705 C C . ARG A 1 89 ? 7.552 8.660 -0.165 1.00 84.00 89 ARG A C 1
ATOM 707 O O . ARG A 1 89 ? 7.376 9.313 0.857 1.00 84.00 89 ARG A O 1
ATOM 714 N N . GLY A 1 90 ? 6.655 8.581 -1.139 1.00 88.56 90 GLY A N 1
ATOM 715 C CA . GLY A 1 90 ? 5.334 9.166 -1.053 1.00 88.56 90 GLY A CA 1
ATOM 716 C C . GLY A 1 90 ? 4.507 8.616 0.103 1.00 88.56 90 GLY A C 1
ATOM 717 O O . GLY A 1 90 ? 3.612 9.307 0.552 1.00 88.56 90 GLY A O 1
ATOM 718 N N . THR A 1 91 ? 4.826 7.435 0.644 1.00 89.19 91 THR A N 1
ATOM 719 C CA . THR A 1 91 ? 4.134 6.883 1.817 1.00 89.19 91 THR A CA 1
ATOM 720 C C . THR A 1 91 ? 4.711 7.369 3.150 1.00 89.19 91 THR A C 1
ATOM 722 O O . THR A 1 91 ? 4.123 7.116 4.199 1.00 89.19 91 THR A O 1
ATOM 725 N N . GLU A 1 92 ? 5.851 8.076 3.144 1.00 84.56 92 GLU A N 1
ATOM 726 C CA . GLU A 1 92 ? 6.527 8.525 4.371 1.00 84.56 92 GLU A CA 1
ATOM 727 C C . GLU A 1 92 ? 5.700 9.553 5.159 1.00 84.56 92 GLU A C 1
ATOM 729 O O . GLU A 1 92 ? 5.924 9.699 6.357 1.00 84.56 92 GLU A O 1
ATOM 734 N N . PHE A 1 93 ? 4.722 10.238 4.548 1.00 82.25 93 PHE A N 1
ATOM 735 C CA . PHE A 1 93 ? 3.888 11.203 5.280 1.00 82.25 93 PHE A CA 1
ATOM 736 C C . PHE A 1 93 ? 3.041 10.550 6.381 1.00 82.25 93 PHE A C 1
ATOM 738 O O . PHE A 1 93 ? 2.737 11.205 7.373 1.00 82.25 93 PHE A O 1
ATOM 745 N N . MET A 1 94 ? 2.703 9.262 6.243 1.00 82.69 94 MET A N 1
ATOM 746 C CA . MET A 1 94 ? 2.006 8.500 7.287 1.00 82.69 94 MET A CA 1
ATOM 747 C C . MET A 1 94 ? 2.938 8.099 8.438 1.00 82.69 94 MET A C 1
ATOM 749 O O . MET A 1 94 ? 2.478 7.703 9.505 1.00 82.69 94 MET A O 1
ATOM 753 N N . MET A 1 95 ? 4.253 8.216 8.244 1.00 82.19 95 MET A N 1
ATOM 754 C CA . MET A 1 95 ? 5.275 7.910 9.239 1.00 82.19 95 MET A CA 1
ATOM 755 C C . MET A 1 95 ? 5.704 9.193 9.959 1.00 82.19 95 MET A C 1
ATOM 757 O O . MET A 1 95 ? 6.845 9.639 9.834 1.00 82.19 95 MET A O 1
ATOM 761 N N . SER A 1 96 ? 4.786 9.798 10.719 1.00 81.62 96 SER A N 1
ATOM 762 C CA . SER A 1 96 ? 4.995 11.092 11.396 1.00 81.62 96 SER A CA 1
ATOM 763 C C . SER A 1 96 ? 6.267 11.139 12.253 1.00 81.62 96 SER A C 1
ATOM 765 O O . SER A 1 96 ? 6.950 12.161 12.295 1.00 81.62 96 SER A O 1
ATOM 767 N N . THR A 1 97 ? 6.668 10.015 12.855 1.00 81.81 97 THR A N 1
ATOM 768 C CA . THR A 1 97 ? 7.934 9.878 13.592 1.00 81.81 97 THR A CA 1
ATOM 769 C C . THR A 1 97 ? 9.150 10.324 12.775 1.00 81.81 97 THR A C 1
ATOM 771 O O . THR A 1 97 ? 10.046 10.968 13.313 1.00 81.81 97 THR A O 1
ATOM 774 N N . TYR A 1 98 ? 9.195 10.036 11.470 1.00 80.06 98 TYR A N 1
ATOM 775 C CA . TYR A 1 98 ? 10.320 10.435 10.617 1.00 80.06 98 TYR A CA 1
ATOM 776 C C . TYR A 1 98 ? 10.398 11.945 10.431 1.00 80.06 98 TYR A C 1
ATOM 778 O O . TYR A 1 98 ? 11.498 12.491 10.423 1.00 80.06 98 TYR A O 1
ATOM 786 N N . GLN A 1 99 ? 9.247 12.614 10.353 1.00 83.88 99 GLN A N 1
ATOM 787 C CA . GLN A 1 99 ? 9.190 14.069 10.240 1.00 83.88 99 GLN A CA 1
ATOM 788 C C . GLN A 1 99 ? 9.732 14.738 11.507 1.00 83.88 99 GLN A C 1
ATOM 790 O O . GLN A 1 99 ? 10.497 15.692 11.413 1.00 83.88 99 GLN A O 1
ATOM 795 N N . PHE A 1 100 ? 9.417 14.203 12.691 1.00 84.56 100 PHE A N 1
ATOM 796 C CA . PHE A 1 100 ? 9.972 14.719 13.945 1.00 84.56 100 PHE A CA 1
ATOM 797 C C . PHE A 1 100 ? 11.490 14.525 14.050 1.00 84.56 100 PHE A C 1
ATOM 799 O O . PHE A 1 100 ? 12.185 15.416 14.532 1.00 84.56 100 PHE A O 1
ATOM 806 N N . LEU A 1 101 ? 12.033 13.401 13.570 1.00 83.88 101 LEU A N 1
ATOM 807 C CA . LEU A 1 101 ? 13.483 13.156 13.584 1.00 83.88 101 LEU A CA 1
ATOM 808 C C . LEU A 1 101 ? 14.255 14.087 12.650 1.00 83.88 101 LEU A C 1
ATOM 810 O O . LEU A 1 101 ? 15.380 14.478 12.972 1.00 83.88 101 LEU A O 1
ATOM 814 N N . ASP A 1 102 ? 13.652 14.475 11.528 1.00 84.75 102 ASP A N 1
ATOM 815 C CA . ASP A 1 102 ? 14.234 15.443 10.597 1.00 84.75 102 ASP A CA 1
ATOM 816 C C . ASP A 1 102 ? 14.408 16.839 11.239 1.00 84.75 102 ASP A C 1
ATOM 818 O O . ASP A 1 102 ? 15.286 17.592 10.816 1.00 84.75 102 ASP A O 1
ATOM 822 N N . LEU A 1 103 ? 13.651 17.165 12.300 1.00 88.31 103 LEU A N 1
ATOM 823 C CA . LEU A 1 103 ? 13.795 18.413 13.072 1.00 88.31 103 LEU A CA 1
ATOM 824 C C . LEU A 1 103 ? 14.955 18.387 14.080 1.00 88.31 103 LEU A C 1
ATOM 826 O O . LEU A 1 103 ? 15.325 19.426 14.626 1.00 88.31 103 LEU A O 1
ATOM 830 N N . THR A 1 104 ? 15.523 17.215 14.365 1.00 86.62 104 THR A N 1
ATOM 831 C CA . THR A 1 104 ? 16.596 17.080 15.359 1.00 86.62 104 THR A CA 1
ATOM 832 C C . THR A 1 104 ? 17.972 17.369 14.740 1.00 86.62 104 THR A C 1
ATOM 834 O O . THR A 1 104 ? 18.187 17.065 13.564 1.00 86.62 104 THR A O 1
ATOM 837 N N . PRO A 1 105 ? 18.959 17.885 15.504 1.00 87.75 105 PRO A N 1
ATOM 838 C CA . PRO A 1 105 ? 20.301 18.163 14.977 1.00 87.75 105 PRO A CA 1
ATOM 839 C C . PRO A 1 105 ? 20.999 16.94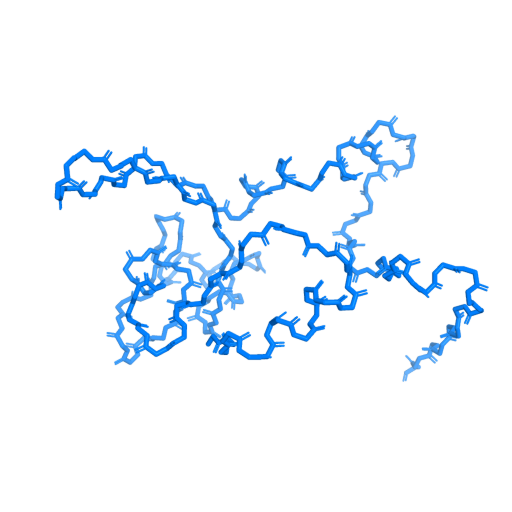6 14.351 1.00 87.75 105 PRO A C 1
ATOM 841 O O . PRO A 1 105 ? 21.762 17.091 13.398 1.00 87.75 105 PRO A O 1
ATOM 844 N N . MET A 1 106 ? 20.716 15.745 14.866 1.00 82.12 106 MET A N 1
ATOM 845 C CA . MET A 1 106 ? 21.286 14.488 14.368 1.00 82.12 106 MET A CA 1
ATOM 846 C C . MET A 1 106 ? 20.602 13.974 13.092 1.00 82.12 106 MET A C 1
ATOM 848 O O . MET A 1 106 ? 21.145 13.084 12.439 1.00 82.12 106 MET A O 1
ATOM 852 N N . ARG A 1 107 ? 19.474 14.588 12.696 1.00 78.06 107 ARG A N 1
ATOM 853 C CA . ARG A 1 107 ? 18.623 14.220 11.555 1.00 78.06 107 ARG A CA 1
ATOM 854 C C . ARG A 1 107 ? 18.131 12.769 11.622 1.00 78.06 107 ARG A C 1
ATOM 856 O O . ARG A 1 107 ? 18.498 11.985 12.496 1.00 78.06 107 ARG A O 1
ATOM 863 N N . ARG A 1 108 ? 17.290 12.383 10.662 1.00 75.94 108 ARG A N 1
ATOM 864 C CA . ARG A 1 108 ? 16.888 10.988 10.472 1.00 75.94 108 ARG A CA 1
ATOM 865 C C . ARG A 1 108 ? 18.076 10.120 10.017 1.00 75.94 108 ARG A C 1
ATOM 867 O O . ARG A 1 108 ? 18.676 10.416 8.976 1.00 75.94 108 ARG A O 1
ATOM 874 N N . PRO A 1 109 ? 18.382 9.007 10.714 1.00 71.31 109 PRO A N 1
ATOM 875 C CA . PRO A 1 109 ? 19.327 8.006 10.224 1.00 71.31 109 PRO A CA 1
ATOM 876 C C . PRO A 1 109 ? 18.861 7.393 8.898 1.00 71.31 109 PRO A C 1
ATOM 878 O O . PRO A 1 109 ? 17.668 7.288 8.629 1.00 71.31 109 PRO A O 1
ATOM 881 N N . ARG A 1 110 ? 19.794 6.939 8.053 1.00 63.69 110 ARG A N 1
ATOM 882 C CA . ARG A 1 110 ? 19.449 6.347 6.744 1.00 63.69 110 ARG A CA 1
ATOM 883 C C . ARG A 1 110 ? 18.637 5.050 6.857 1.00 63.69 110 ARG A C 1
ATOM 885 O O . ARG A 1 110 ? 17.855 4.754 5.958 1.00 63.69 110 ARG A O 1
ATOM 892 N N . TYR A 1 111 ? 18.818 4.305 7.944 1.00 62.53 111 TYR A N 1
ATOM 893 C CA . TYR A 1 111 ? 18.110 3.062 8.227 1.00 62.53 111 TYR A CA 1
ATOM 894 C C . TYR A 1 111 ? 17.361 3.223 9.540 1.00 62.53 111 TYR A C 1
ATOM 896 O O . TYR A 1 111 ? 17.972 3.381 10.594 1.00 62.53 111 TYR A O 1
ATOM 904 N N . VAL A 1 112 ? 16.035 3.217 9.461 1.00 62.62 112 VAL A N 1
ATOM 905 C CA . VAL A 1 112 ? 15.169 3.316 10.629 1.00 62.62 112 VAL A CA 1
ATOM 906 C C . VAL A 1 112 ? 14.143 2.195 10.527 1.00 62.62 112 VAL A C 1
ATOM 908 O O . VAL A 1 112 ? 13.101 2.344 9.910 1.00 62.62 112 VAL A O 1
ATOM 911 N N . ASN A 1 113 ? 14.469 1.018 11.043 1.00 61.09 113 ASN A N 1
ATOM 912 C CA . ASN A 1 113 ? 13.586 -0.151 10.977 1.00 61.09 113 ASN A CA 1
ATOM 913 C C . ASN A 1 113 ? 13.596 -0.982 12.267 1.00 61.09 113 ASN A C 1
ATOM 915 O O . ASN A 1 113 ? 13.156 -2.125 12.259 1.00 61.09 113 ASN A O 1
ATOM 919 N N . GLN A 1 114 ? 14.090 -0.414 13.369 1.00 67.00 114 GLN A N 1
ATOM 920 C CA . GLN A 1 114 ? 14.293 -1.130 14.633 1.00 67.00 114 GLN A CA 1
ATOM 921 C C . GLN A 1 114 ? 13.607 -0.428 15.809 1.00 67.00 114 GLN A C 1
ATOM 923 O O . GLN A 1 114 ? 14.146 -0.377 16.911 1.00 67.00 114 GLN A O 1
ATOM 928 N N . TRP A 1 115 ? 12.424 0.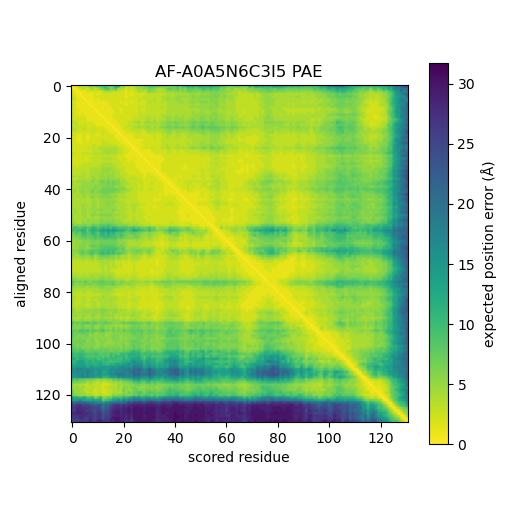149 15.583 1.00 74.38 115 TRP A N 1
ATOM 929 C CA . TRP A 1 115 ? 11.628 0.640 16.706 1.00 74.38 115 TRP A CA 1
ATOM 930 C C . TRP A 1 115 ? 11.038 -0.556 17.450 1.00 74.38 115 TRP A C 1
ATOM 932 O O . TRP A 1 115 ? 10.404 -1.399 16.807 1.00 74.38 115 TRP A O 1
ATOM 942 N N . PRO A 1 116 ? 11.211 -0.643 18.778 1.00 83.00 116 PRO A N 1
ATOM 943 C CA . PRO A 1 116 ? 10.466 -1.616 19.552 1.00 83.00 116 PRO A CA 1
ATOM 944 C C . PRO A 1 116 ? 8.967 -1.340 19.399 1.00 83.00 116 PRO A C 1
ATOM 946 O O . PRO A 1 116 ? 8.536 -0.194 19.254 1.00 83.00 116 PRO A O 1
ATOM 949 N N . TYR A 1 117 ? 8.164 -2.398 19.433 1.00 86.88 117 TYR A N 1
ATOM 950 C CA . TYR A 1 117 ? 6.719 -2.246 19.563 1.00 86.88 117 TYR A CA 1
ATOM 951 C C . TYR A 1 117 ? 6.384 -1.629 20.927 1.00 86.88 117 TYR A C 1
ATOM 953 O O . TYR A 1 117 ? 7.151 -1.764 21.879 1.00 86.88 117 TYR A O 1
ATOM 961 N N . HIS A 1 118 ? 5.245 -0.942 21.025 1.00 86.12 118 HIS A N 1
ATOM 962 C CA . HIS A 1 118 ? 4.884 -0.195 22.235 1.00 86.12 118 HIS A CA 1
ATOM 963 C C . HIS A 1 118 ? 4.778 -1.066 23.499 1.00 86.12 118 HIS A C 1
ATOM 965 O O . HIS A 1 118 ? 5.071 -0.605 24.596 1.00 86.12 118 HIS A O 1
ATOM 971 N N . ASP A 1 119 ? 4.412 -2.335 23.336 1.00 89.56 119 ASP A N 1
ATOM 972 C CA . ASP A 1 119 ? 4.325 -3.341 24.394 1.00 89.56 119 ASP A CA 1
ATOM 973 C C . ASP A 1 119 ? 5.698 -3.904 24.805 1.00 89.56 119 ASP A C 1
ATOM 975 O O . ASP A 1 119 ? 5.799 -4.638 25.782 1.00 89.56 119 ASP A O 1
ATOM 979 N N . MET A 1 120 ? 6.761 -3.538 24.083 1.00 88.12 120 MET A N 1
ATOM 980 C CA . MET A 1 120 ? 8.153 -3.875 24.390 1.00 88.12 120 MET A CA 1
ATOM 981 C C . MET A 1 120 ? 8.900 -2.712 25.061 1.00 88.12 120 MET A C 1
ATOM 983 O O . MET A 1 120 ? 10.076 -2.853 25.406 1.00 88.12 120 MET A O 1
ATOM 987 N N . TYR A 1 121 ? 8.267 -1.548 25.236 1.00 85.75 121 TYR A N 1
ATOM 988 C CA . TYR A 1 121 ? 8.889 -0.407 25.908 1.00 85.75 121 TYR A CA 1
ATOM 989 C C . TYR A 1 121 ? 9.239 -0.768 27.360 1.00 85.75 121 TYR A C 1
ATOM 991 O O . TYR A 1 121 ? 8.402 -1.268 28.104 1.00 85.75 121 TYR A O 1
ATOM 999 N N . GLY A 1 122 ? 10.489 -0.524 27.767 1.00 79.38 122 GLY A N 1
ATOM 1000 C CA . GLY A 1 122 ? 10.979 -0.847 29.114 1.00 79.38 122 GLY A CA 1
ATOM 1001 C C . GLY A 1 122 ? 11.484 -2.282 29.299 1.00 79.38 122 GLY A C 1
ATOM 1002 O O . GLY A 1 122 ? 12.010 -2.594 30.363 1.00 79.38 122 GLY A O 1
ATOM 1003 N N . SER A 1 123 ? 11.387 -3.138 28.275 1.00 76.94 123 SER A N 1
ATOM 1004 C CA . SER A 1 123 ? 12.159 -4.385 28.235 1.00 76.94 123 SER A CA 1
ATOM 1005 C C . SER A 1 123 ? 13.636 -4.074 27.951 1.00 76.94 123 SER A C 1
ATOM 1007 O O . SER A 1 123 ? 13.934 -3.183 27.151 1.00 76.94 123 SER A O 1
ATOM 1009 N N . GLU A 1 124 ? 14.577 -4.761 28.612 1.00 63.25 124 GLU A N 1
ATOM 1010 C CA . GLU A 1 124 ? 15.992 -4.672 28.231 1.00 63.25 124 GLU A CA 1
ATOM 1011 C C . GLU A 1 124 ? 16.119 -5.144 26.780 1.00 63.25 124 GLU A C 1
ATOM 1013 O O . GLU A 1 124 ? 15.909 -6.318 26.466 1.00 63.25 124 GLU A O 1
ATOM 1018 N N . ALA A 1 125 ? 16.427 -4.218 25.871 1.00 56.53 125 ALA A N 1
ATOM 1019 C CA . ALA A 1 125 ? 16.744 -4.561 24.498 1.00 56.53 125 ALA A CA 1
ATOM 1020 C C . ALA A 1 125 ? 18.047 -5.367 24.513 1.00 56.53 125 ALA A C 1
ATOM 1022 O O . ALA A 1 125 ? 19.137 -4.804 24.588 1.00 56.53 125 ALA A O 1
ATOM 1023 N N . GLY A 1 126 ? 17.936 -6.695 24.476 1.00 44.38 126 GLY A N 1
ATOM 1024 C CA . GLY A 1 126 ? 19.071 -7.576 24.250 1.00 44.38 126 GLY A CA 1
ATOM 1025 C C . GLY A 1 126 ? 19.695 -7.245 22.897 1.00 44.38 126 GLY A C 1
ATOM 1026 O O . GLY A 1 126 ? 19.250 -7.734 21.862 1.00 44.38 126 GLY A O 1
ATOM 1027 N N . HIS A 1 127 ? 20.714 -6.389 22.890 1.00 41.88 127 HIS A N 1
ATOM 1028 C CA . HIS A 1 127 ? 21.581 -6.191 21.739 1.00 41.88 127 HIS A CA 1
ATOM 1029 C C . HIS A 1 127 ? 22.450 -7.441 21.564 1.00 41.88 127 HIS A C 1
ATOM 1031 O O . HIS A 1 127 ? 23.600 -7.479 21.997 1.00 41.88 127 HIS A O 1
ATOM 1037 N N . SER A 1 128 ? 21.920 -8.480 20.916 1.00 38.53 128 SER A N 1
ATOM 1038 C CA . SER A 1 128 ? 22.771 -9.509 20.324 1.00 38.53 128 SER A CA 1
ATOM 1039 C C . SER A 1 128 ? 23.342 -8.965 19.015 1.00 38.53 128 SER A C 1
ATOM 1041 O O . SER A 1 128 ? 22.754 -9.077 17.941 1.00 38.53 128 SER A O 1
ATOM 1043 N N . HIS A 1 129 ? 24.516 -8.342 19.115 1.00 35.31 129 HIS A N 1
ATOM 1044 C CA . HIS A 1 129 ? 25.401 -8.184 17.970 1.00 35.31 129 HIS A CA 1
ATOM 1045 C C . HIS A 1 129 ? 25.814 -9.584 17.505 1.00 35.31 129 HIS A C 1
ATOM 1047 O O . HIS A 1 129 ? 26.653 -10.230 18.129 1.00 35.31 129 HIS A O 1
ATOM 1053 N N . HIS A 1 130 ? 25.201 -10.076 16.432 1.00 31.14 130 HIS A N 1
ATOM 1054 C CA . HIS A 1 130 ? 25.781 -11.175 15.672 1.00 31.14 130 HIS A CA 1
ATOM 1055 C C . HIS A 1 130 ? 26.884 -10.589 14.782 1.00 31.14 130 HIS A C 1
ATOM 1057 O O . HIS A 1 130 ? 26.597 -9.762 13.914 1.00 31.14 130 HIS A O 1
ATOM 1063 N N . CYS A 1 131 ? 28.131 -10.966 15.086 1.00 30.86 131 CYS A N 1
ATOM 1064 C CA . CYS A 1 131 ? 29.273 -10.870 14.175 1.00 30.86 131 CYS A CA 1
ATOM 1065 C C . CYS A 1 131 ? 29.069 -11.760 12.947 1.00 30.86 131 CYS A C 1
ATOM 1067 O O . CYS A 1 131 ? 28.445 -12.836 13.106 1.00 30.86 131 CYS A O 1
#